Protein AF-A0A414AG74-F1 (afdb_monomer_lite)

Radius of gyration: 13.73 Å; chains: 1; bounding box: 25×28×42 Å

Organism: NCBI:txid208479

Foldseek 3Di:
DDPPVDDDCWDWAWDADPNDIDTQDTHNDPVVSVVSNVVLVVCSVDVSVVVSVVSVVVD

pLDDT: mean 80.66, std 13.58, range [40.12, 92.31]

Sequence (59 aa):
MHRQKGKSDTWIAYIYFQGKRFYLGSFADKQEAIKARETAENQIFGDFLKWYNERKSKK

Structure (mmCIF, N/CA/C/O backbone):
data_AF-A0A414AG74-F1
#
_entry.id   AF-A0A414AG74-F1
#
loop_
_atom_site.group_PDB
_atom_site.id
_atom_site.type_symbol
_atom_site.label_atom_id
_atom_site.label_alt_id
_atom_site.label_comp_id
_atom_site.label_asym_id
_atom_site.label_entity_id
_atom_site.label_seq_id
_atom_site.pdbx_PDB_ins_code
_atom_site.Cartn_x
_atom_site.Cartn_y
_atom_site.Cartn_z
_atom_site.occupancy
_atom_site.B_iso_or_equiv
_atom_site.auth_seq_id
_atom_site.auth_comp_id
_atom_site.auth_asym_id
_atom_site.auth_atom_id
_atom_site.pdbx_PDB_model_num
ATOM 1 N N . MET A 1 1 ? 5.017 19.514 -31.758 1.00 40.12 1 MET A N 1
ATOM 2 C CA . MET A 1 1 ? 4.521 18.227 -31.219 1.00 40.12 1 MET A CA 1
ATOM 3 C C . MET A 1 1 ? 5.201 17.967 -29.879 1.00 40.12 1 MET A C 1
ATOM 5 O O . MET A 1 1 ? 6.392 17.687 -29.863 1.00 40.12 1 MET A O 1
ATOM 9 N N . HIS A 1 2 ? 4.497 18.122 -28.754 1.00 49.66 2 HIS A N 1
ATOM 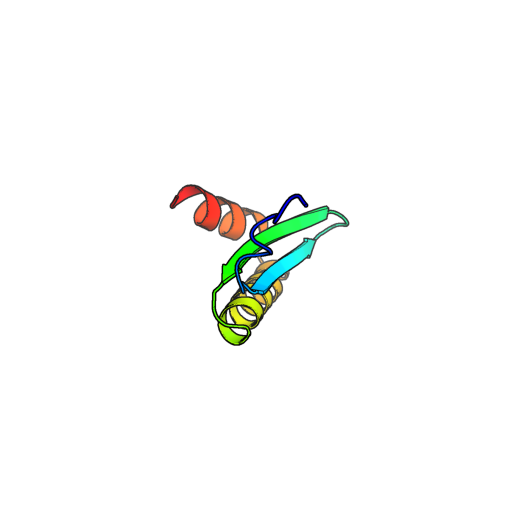10 C CA . HIS A 1 2 ? 5.060 17.802 -27.438 1.00 49.66 2 HIS A CA 1
ATOM 11 C C . HIS A 1 2 ? 5.097 16.281 -27.261 1.00 49.66 2 HIS A C 1
ATOM 13 O O . HIS A 1 2 ? 4.078 15.656 -26.978 1.00 49.66 2 HIS A O 1
ATOM 19 N N . ARG A 1 3 ? 6.274 15.672 -27.432 1.00 44.22 3 ARG A N 1
ATOM 20 C CA . ARG A 1 3 ? 6.522 14.293 -27.006 1.00 44.22 3 ARG A CA 1
ATOM 21 C C . ARG A 1 3 ? 6.610 14.294 -25.480 1.00 44.22 3 ARG A C 1
ATOM 23 O O . ARG A 1 3 ? 7.701 14.404 -24.928 1.00 44.22 3 ARG A O 1
ATOM 30 N N . GLN A 1 4 ? 5.476 14.185 -24.785 1.00 58.81 4 GLN A N 1
ATOM 31 C CA . GLN A 1 4 ? 5.519 13.690 -23.410 1.00 58.81 4 GLN A CA 1
ATOM 32 C C . GLN A 1 4 ? 6.085 12.274 -23.503 1.00 58.81 4 GLN A C 1
ATOM 34 O O . GLN A 1 4 ? 5.462 11.398 -24.101 1.00 58.81 4 GLN A O 1
ATOM 39 N N . LYS A 1 5 ? 7.315 12.078 -23.011 1.00 54.41 5 LYS A N 1
ATOM 40 C CA . LYS A 1 5 ? 7.903 10.753 -22.792 1.00 54.41 5 LYS A CA 1
ATOM 41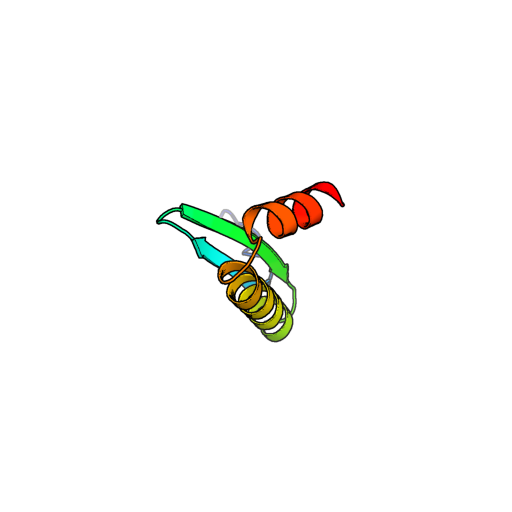 C C . LYS A 1 5 ? 6.896 9.994 -21.930 1.00 54.41 5 LYS A C 1
ATOM 43 O O . LYS A 1 5 ? 6.746 10.287 -20.747 1.00 54.41 5 LYS A O 1
ATOM 48 N N . GLY A 1 6 ? 6.107 9.159 -22.599 1.00 53.31 6 GLY A N 1
ATOM 49 C CA . GLY A 1 6 ? 4.963 8.483 -22.021 1.00 53.31 6 GLY A CA 1
ATOM 50 C C . GLY A 1 6 ? 5.407 7.632 -20.848 1.00 53.31 6 GLY A C 1
ATOM 51 O O . GLY A 1 6 ? 6.511 7.093 -20.876 1.00 53.31 6 GLY A O 1
ATOM 52 N N . LYS A 1 7 ? 4.536 7.602 -19.832 1.00 59.38 7 LYS A N 1
ATOM 53 C CA . LYS A 1 7 ? 4.397 6.570 -18.799 1.00 59.38 7 LYS A CA 1
ATOM 54 C C . LYS A 1 7 ? 5.560 5.583 -18.786 1.00 59.38 7 LYS A C 1
ATOM 56 O O . LYS A 1 7 ? 5.645 4.728 -19.661 1.00 59.38 7 LYS A O 1
ATOM 61 N N . SER A 1 8 ? 6.402 5.681 -17.762 1.00 61.31 8 SER A N 1
ATOM 62 C CA . SER A 1 8 ? 7.221 4.552 -17.334 1.00 61.31 8 SER A CA 1
ATOM 63 C C . SER A 1 8 ? 6.364 3.285 -17.413 1.00 61.31 8 SER A C 1
ATOM 65 O O . SER A 1 8 ? 5.251 3.294 -16.874 1.00 61.31 8 SER A O 1
ATOM 67 N N . ASP A 1 9 ? 6.835 2.268 -18.144 1.00 69.50 9 ASP A N 1
ATOM 68 C CA . ASP A 1 9 ? 6.174 0.971 -18.368 1.00 69.50 9 ASP A CA 1
ATOM 69 C C . ASP A 1 9 ? 6.124 0.216 -17.037 1.00 69.50 9 ASP A C 1
ATOM 71 O O . ASP A 1 9 ? 6.892 -0.689 -16.742 1.00 69.50 9 ASP A O 1
ATOM 75 N N . THR A 1 10 ? 5.334 0.770 -16.128 1.00 80.69 10 THR A N 1
ATOM 76 C CA . THR A 1 10 ? 5.374 0.471 -14.712 1.00 80.69 10 THR A CA 1
ATOM 77 C C . THR A 1 10 ? 3.960 0.240 -14.239 1.00 80.69 10 THR A C 1
ATOM 79 O O . THR A 1 10 ? 3.045 1.040 -14.453 1.00 80.69 10 THR A O 1
ATOM 82 N N . TRP A 1 11 ? 3.792 -0.891 -13.586 1.00 88.12 11 TRP A N 1
ATOM 83 C CA . TRP A 1 11 ? 2.572 -1.336 -12.965 1.00 88.12 11 TRP A CA 1
ATOM 84 C C . TRP A 1 11 ? 2.432 -0.657 -11.618 1.00 88.12 11 TRP A C 1
ATOM 86 O O . TRP A 1 11 ? 3.238 -0.848 -10.710 1.00 88.12 11 TRP A O 1
ATOM 96 N N . ILE A 1 12 ? 1.396 0.163 -11.489 1.00 87.94 12 ILE A N 1
ATOM 97 C CA . ILE A 1 12 ? 1.133 0.875 -10.248 1.00 87.94 12 ILE A CA 1
ATOM 98 C C . ILE A 1 12 ? 0.152 0.074 -9.401 1.00 87.94 12 ILE A C 1
ATOM 100 O O . ILE A 1 12 ? -0.958 -0.230 -9.840 1.00 87.94 12 ILE A O 1
ATOM 104 N N . ALA A 1 13 ? 0.547 -0.220 -8.166 1.00 90.50 13 ALA A N 1
ATOM 105 C CA . ALA A 1 13 ? -0.302 -0.885 -7.195 1.00 90.50 13 ALA A CA 1
ATOM 106 C C . ALA A 1 13 ? -1.026 0.144 -6.314 1.00 90.50 13 ALA A C 1
ATOM 108 O O . ALA A 1 13 ? -0.411 0.998 -5.664 1.00 90.50 13 ALA A O 1
ATOM 109 N N . TYR A 1 14 ? -2.350 0.023 -6.269 1.00 91.50 14 TYR A N 1
ATOM 110 C CA . TYR A 1 14 ? -3.231 0.793 -5.398 1.00 91.50 14 TYR A CA 1
ATOM 111 C C . TYR A 1 14 ? -4.131 -0.146 -4.606 1.00 91.50 14 TYR A C 1
ATOM 113 O O . TYR A 1 14 ? -4.473 -1.231 -5.076 1.00 91.50 14 TYR A O 1
ATOM 121 N N . ILE A 1 15 ? -4.564 0.316 -3.438 1.00 90.44 15 ILE A N 1
ATOM 122 C CA . ILE A 1 15 ? -5.589 -0.352 -2.641 1.00 90.44 15 ILE A CA 1
ATOM 123 C C . ILE A 1 15 ? -6.583 0.664 -2.092 1.00 90.44 15 ILE A C 1
ATOM 125 O O . ILE A 1 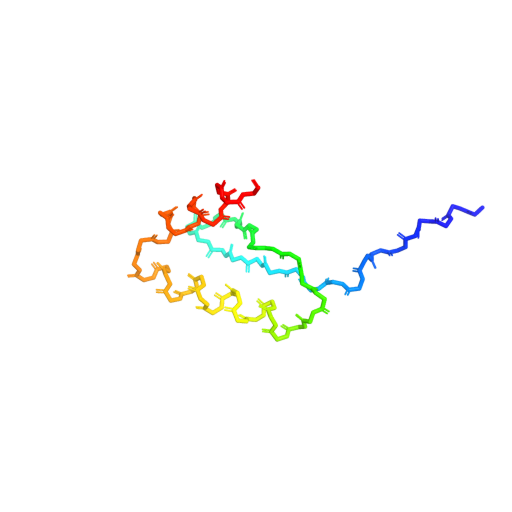15 ? -6.227 1.816 -1.830 1.00 90.44 15 ILE A O 1
ATOM 129 N N . TYR A 1 16 ? -7.833 0.241 -1.946 1.00 89.12 16 TYR A N 1
ATOM 130 C CA . TYR A 1 16 ? -8.883 1.036 -1.327 1.00 89.12 16 TYR A CA 1
ATOM 131 C C . TYR A 1 16 ? -9.146 0.491 0.069 1.00 89.12 16 TYR A C 1
ATOM 133 O O . TYR A 1 16 ? -9.538 -0.661 0.224 1.00 89.12 16 TYR A O 1
ATOM 141 N N . PHE A 1 17 ? -8.930 1.327 1.078 1.00 85.94 17 PHE A N 1
ATOM 142 C CA . PHE A 1 17 ? -9.203 1.002 2.471 1.00 85.94 17 PHE A CA 1
ATOM 143 C C . PHE A 1 17 ? -10.039 2.125 3.083 1.00 85.94 17 PHE A C 1
ATOM 145 O O . PHE A 1 17 ? -9.674 3.297 2.984 1.00 85.94 17 PHE A O 1
ATOM 152 N N . GLN A 1 18 ? -11.196 1.776 3.656 1.00 86.38 18 GLN A N 1
ATOM 153 C CA . GLN A 1 18 ? -12.157 2.726 4.242 1.00 86.38 18 GLN A CA 1
ATOM 154 C C . GLN A 1 18 ? -12.528 3.898 3.306 1.00 86.38 18 GLN A C 1
ATOM 156 O O . GLN A 1 18 ? -12.564 5.057 3.713 1.00 86.38 18 GLN A O 1
ATOM 161 N N . GLY A 1 19 ? -12.740 3.616 2.015 1.00 88.25 19 GLY A N 1
ATOM 162 C CA . GLY A 1 19 ? -13.080 4.637 1.013 1.00 88.25 19 GLY A CA 1
ATOM 163 C C . GLY A 1 19 ? -11.919 5.553 0.599 1.00 88.25 19 GLY A C 1
ATOM 164 O O . GLY A 1 19 ? -12.107 6.433 -0.239 1.00 88.25 19 GLY A O 1
ATOM 165 N N . LYS A 1 20 ? -10.707 5.347 1.133 1.00 88.94 20 LYS A N 1
ATOM 166 C CA . LYS A 1 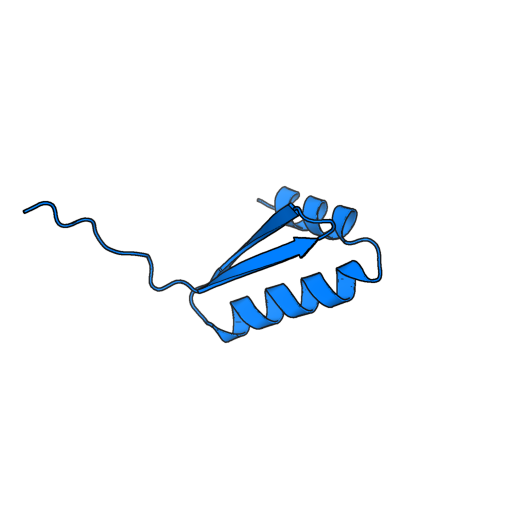20 ? -9.497 6.086 0.751 1.00 88.94 20 LYS A CA 1
ATOM 167 C C . LYS A 1 20 ? -8.585 5.223 -0.113 1.00 88.94 20 LYS A C 1
ATOM 169 O O . LYS A 1 20 ? -8.402 4.035 0.144 1.00 88.94 20 LYS A O 1
ATOM 174 N N . ARG A 1 21 ? -7.986 5.838 -1.136 1.00 90.19 21 ARG A N 1
ATOM 175 C CA . ARG A 1 21 ? -7.017 5.188 -2.027 1.00 90.19 21 ARG A CA 1
ATOM 176 C C . ARG A 1 21 ? -5.600 5.356 -1.482 1.00 90.19 21 ARG A C 1
ATOM 178 O O . ARG A 1 21 ? -5.121 6.481 -1.362 1.00 90.19 21 ARG A O 1
ATOM 185 N N . PHE A 1 22 ? -4.912 4.246 -1.244 1.00 90.31 22 PHE A N 1
ATOM 186 C CA . PHE A 1 22 ? -3.517 4.209 -0.811 1.00 90.31 22 PHE A CA 1
ATOM 187 C C . PHE A 1 22 ? -2.613 3.745 -1.957 1.00 90.31 22 PHE A C 1
ATOM 189 O O . PHE A 1 22 ? -2.909 2.773 -2.653 1.00 90.31 22 PHE A O 1
ATOM 196 N N . TYR A 1 23 ? -1.508 4.465 -2.166 1.00 90.56 23 TYR A N 1
ATOM 197 C CA . TYR A 1 23 ? -0.482 4.124 -3.154 1.00 90.56 23 TYR A CA 1
ATOM 198 C C . TYR A 1 23 ? 0.531 3.163 -2.541 1.00 90.56 23 TYR A C 1
ATOM 200 O O . TYR A 1 23 ? 1.177 3.524 -1.558 1.00 90.56 23 TYR A O 1
ATOM 208 N N . LEU A 1 24 ? 0.672 1.970 -3.122 1.00 89.38 24 LEU A N 1
ATOM 209 C CA . LEU A 1 24 ? 1.558 0.915 -2.623 1.00 89.38 24 LEU A CA 1
ATOM 210 C C . LEU A 1 24 ? 2.937 0.929 -3.299 1.00 89.38 24 LEU A C 1
ATOM 212 O O . LEU A 1 24 ? 3.914 0.469 -2.707 1.00 89.38 24 LEU A O 1
ATOM 216 N N . GLY A 1 25 ? 3.025 1.448 -4.525 1.00 88.25 25 GLY A N 1
ATOM 217 C CA . GLY A 1 25 ? 4.269 1.511 -5.290 1.00 88.25 25 GLY A CA 1
ATOM 218 C C . GLY A 1 25 ? 4.056 1.409 -6.798 1.00 88.25 25 GLY A C 1
ATOM 219 O O . GLY A 1 25 ? 2.960 1.096 -7.263 1.00 88.25 25 GLY A O 1
ATOM 220 N N . SER A 1 26 ? 5.129 1.661 -7.541 1.00 89.25 26 SER A N 1
ATOM 221 C CA . SER A 1 26 ? 5.242 1.480 -8.989 1.00 89.25 26 SER A CA 1
ATOM 222 C C . SER A 1 26 ? 6.302 0.417 -9.254 1.00 89.25 26 SER A C 1
ATOM 224 O O . SER A 1 26 ? 7.417 0.545 -8.751 1.00 89.25 26 SER A O 1
ATOM 226 N N . PHE A 1 27 ? 5.963 -0.600 -10.033 1.00 87.25 27 PHE A N 1
ATOM 227 C CA . PHE A 1 27 ? 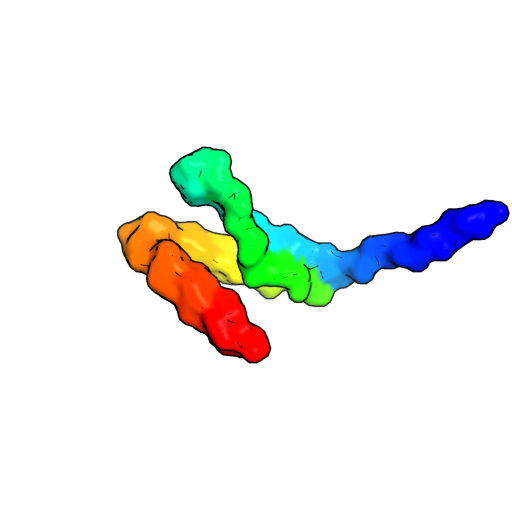6.797 -1.773 -10.295 1.00 87.25 27 PHE A CA 1
ATOM 228 C C . PHE A 1 27 ? 7.055 -1.904 -11.787 1.00 87.25 27 PHE A C 1
ATOM 230 O O . PHE A 1 27 ? 6.205 -1.497 -12.568 1.00 87.25 27 PHE A O 1
ATOM 237 N N . ALA A 1 28 ? 8.186 -2.468 -12.199 1.00 87.62 28 ALA A N 1
ATOM 238 C CA . ALA A 1 28 ? 8.401 -2.800 -13.609 1.00 87.62 28 ALA A CA 1
ATOM 239 C C . ALA A 1 28 ? 7.543 -4.009 -14.023 1.00 87.62 28 ALA A C 1
ATOM 241 O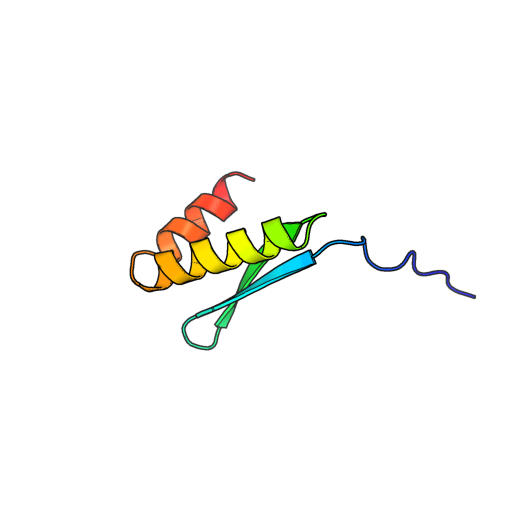 O . ALA A 1 28 ? 7.016 -4.049 -15.131 1.00 87.62 28 ALA A O 1
ATOM 242 N N . ASP A 1 29 ? 7.309 -4.936 -13.091 1.00 89.50 29 ASP A N 1
ATOM 243 C CA . ASP A 1 29 ? 6.574 -6.168 -13.339 1.00 89.50 29 ASP A CA 1
ATOM 244 C C . ASP A 1 29 ? 5.147 -6.153 -12.781 1.00 89.50 29 ASP A C 1
ATOM 246 O O . ASP A 1 29 ? 4.869 -5.758 -11.643 1.00 89.50 29 ASP A O 1
ATOM 250 N N . LYS A 1 30 ? 4.212 -6.681 -13.579 1.00 87.12 30 LYS A N 1
ATOM 251 C CA . LYS A 1 30 ? 2.801 -6.817 -13.188 1.00 87.12 30 LYS A CA 1
ATOM 252 C C . LYS A 1 30 ? 2.636 -7.702 -11.956 1.00 87.12 30 LYS A C 1
ATOM 254 O O . LYS A 1 30 ? 1.804 -7.411 -11.099 1.00 87.12 30 LYS A O 1
ATOM 259 N N . GLN A 1 31 ? 3.407 -8.785 -11.874 1.00 91.12 31 GLN A N 1
ATOM 260 C CA . GLN A 1 31 ? 3.313 -9.727 -10.759 1.00 91.12 31 GLN A CA 1
ATOM 261 C C . GLN A 1 31 ? 3.770 -9.104 -9.440 1.00 91.12 31 GLN A C 1
ATOM 263 O O . GLN A 1 31 ? 3.145 -9.347 -8.412 1.00 91.12 31 GLN A O 1
ATOM 268 N N . GLU A 1 32 ? 4.786 -8.240 -9.462 1.00 89.56 32 GLU A N 1
ATOM 269 C CA . GLU A 1 32 ? 5.206 -7.507 -8.267 1.00 89.56 32 GLU A CA 1
ATOM 270 C C . GLU A 1 32 ? 4.122 -6.537 -7.787 1.00 89.56 32 GLU A C 1
ATOM 272 O O . GLU A 1 32 ? 3.838 -6.466 -6.589 1.00 89.56 32 GLU A O 1
ATOM 277 N N . ALA A 1 33 ? 3.454 -5.846 -8.717 1.00 88.75 33 ALA A N 1
ATOM 278 C CA . ALA A 1 33 ? 2.328 -4.979 -8.385 1.00 88.75 33 ALA A CA 1
ATOM 279 C C . ALA A 1 33 ? 1.143 -5.757 -7.784 1.00 88.75 33 ALA A C 1
ATOM 281 O O . ALA A 1 33 ? 0.532 -5.287 -6.820 1.00 88.75 33 ALA A O 1
ATOM 282 N N . ILE A 1 34 ? 0.840 -6.951 -8.311 1.00 90.81 34 ILE A N 1
ATOM 283 C CA . ILE A 1 34 ? -0.195 -7.845 -7.766 1.00 90.81 34 ILE A CA 1
ATOM 284 C C . ILE A 1 34 ? 0.198 -8.307 -6.361 1.00 90.81 34 ILE A C 1
ATOM 286 O O . ILE A 1 34 ? -0.561 -8.082 -5.424 1.00 90.81 34 ILE A O 1
ATOM 290 N N . LYS A 1 35 ? 1.418 -8.820 -6.177 1.00 92.31 35 LYS A N 1
ATOM 291 C CA . LYS A 1 35 ? 1.913 -9.288 -4.875 1.00 92.31 35 LYS A CA 1
ATOM 292 C C . LYS A 1 35 ? 1.913 -8.180 -3.821 1.00 92.31 35 LYS A C 1
ATOM 294 O O . LYS A 1 35 ? 1.588 -8.414 -2.654 1.00 92.31 35 LYS A O 1
ATOM 299 N N . ALA A 1 36 ? 2.257 -6.951 -4.214 1.00 90.25 36 ALA A N 1
ATOM 300 C CA . ALA A 1 36 ? 2.195 -5.789 -3.335 1.00 90.25 36 ALA A CA 1
ATOM 301 C C . ALA A 1 36 ? 0.762 -5.482 -2.884 1.00 90.25 36 ALA A C 1
ATOM 303 O O . ALA A 1 36 ? 0.572 -5.098 -1.727 1.00 90.25 36 ALA A O 1
ATOM 304 N N . ARG A 1 37 ? -0.221 -5.660 -3.774 1.00 91.19 37 ARG A N 1
ATOM 305 C CA . ARG A 1 37 ? -1.644 -5.526 -3.460 1.00 91.19 37 ARG A CA 1
ATOM 306 C C . ARG A 1 37 ? -2.141 -6.671 -2.576 1.00 91.19 37 ARG A C 1
ATOM 308 O O . ARG A 1 37 ? -2.743 -6.376 -1.555 1.00 91.19 37 ARG A O 1
ATOM 315 N N . GLU A 1 38 ? -1.811 -7.923 -2.880 1.00 90.88 38 GLU A N 1
ATOM 316 C CA . GLU A 1 38 ? -2.200 -9.085 -2.062 1.00 90.88 38 GLU A CA 1
ATOM 317 C C . GLU A 1 38 ? -1.635 -8.991 -0.639 1.00 90.88 38 GLU A C 1
ATOM 319 O O . GLU A 1 38 ? -2.323 -9.253 0.344 1.00 90.88 38 GLU A O 1
ATOM 324 N N . THR A 1 39 ? -0.380 -8.550 -0.506 1.00 89.00 39 THR A N 1
ATOM 325 C CA . THR A 1 39 ? 0.222 -8.288 0.810 1.00 89.00 39 THR A CA 1
ATOM 326 C C . THR A 1 39 ? -0.557 -7.205 1.553 1.00 89.00 39 THR A C 1
ATOM 328 O O . THR A 1 39 ? -0.818 -7.345 2.742 1.00 89.00 39 THR A O 1
ATOM 331 N N . ALA A 1 40 ? -0.951 -6.135 0.859 1.00 87.94 40 ALA A N 1
ATOM 332 C CA . ALA A 1 40 ? -1.756 -5.074 1.449 1.00 87.94 40 ALA A CA 1
ATOM 333 C C . ALA A 1 40 ? -3.158 -5.566 1.854 1.00 87.94 40 ALA A C 1
ATOM 335 O O . ALA A 1 40 ? -3.618 -5.212 2.932 1.00 87.94 40 ALA A O 1
ATOM 336 N N . GLU A 1 41 ? -3.807 -6.411 1.047 1.00 87.12 41 GLU A N 1
ATOM 337 C CA . GLU A 1 41 ? -5.115 -7.017 1.342 1.00 87.12 41 GLU A CA 1
ATOM 338 C C . GLU A 1 41 ? -5.039 -7.951 2.562 1.00 87.12 41 GLU A C 1
ATOM 340 O O . GLU A 1 41 ? -5.873 -7.845 3.455 1.00 87.12 41 GLU A O 1
ATOM 345 N N . ASN A 1 42 ? -3.993 -8.775 2.683 1.00 86.94 42 ASN A N 1
ATOM 346 C CA . ASN A 1 42 ? -3.762 -9.595 3.881 1.00 86.94 42 ASN A CA 1
ATOM 347 C C . ASN A 1 42 ? -3.546 -8.744 5.143 1.00 86.94 42 ASN A C 1
ATOM 349 O O . ASN A 1 42 ? -4.030 -9.091 6.216 1.00 86.94 42 ASN A O 1
ATOM 353 N N . GLN A 1 43 ? -2.854 -7.609 5.016 1.00 83.19 43 GLN A N 1
ATOM 354 C CA . GLN A 1 43 ? -2.629 -6.686 6.131 1.00 83.19 43 GLN A CA 1
ATOM 355 C C . GLN A 1 43 ? -3.876 -5.856 6.475 1.00 83.19 43 GLN A C 1
ATOM 357 O O . GLN A 1 43 ? -3.982 -5.395 7.606 1.00 83.19 43 GLN A O 1
ATOM 362 N N . ILE A 1 44 ? -4.835 -5.674 5.551 1.00 80.06 44 ILE A N 1
ATOM 363 C CA . ILE A 1 44 ? -6.131 -5.003 5.813 1.00 80.06 44 ILE A CA 1
ATOM 364 C C . ILE A 1 44 ? -6.959 -5.748 6.854 1.00 80.06 44 ILE A C 1
ATOM 366 O O . ILE A 1 44 ? -7.650 -5.105 7.641 1.00 80.06 44 ILE A O 1
ATOM 370 N N . PHE A 1 45 ? -6.863 -7.075 6.894 1.00 71.94 45 PHE A N 1
ATOM 371 C CA . PHE A 1 45 ? -7.483 -7.872 7.952 1.00 71.94 45 PHE A CA 1
ATOM 372 C C . PHE A 1 45 ? -6.736 -7.767 9.300 1.00 71.94 45 PHE A C 1
ATOM 374 O O . PHE A 1 45 ? -7.232 -8.272 10.303 1.00 71.94 45 PHE A O 1
ATOM 381 N N . GLY A 1 46 ? -5.580 -7.090 9.337 1.00 73.12 46 GLY A N 1
ATOM 382 C CA . GLY A 1 46 ? -4.785 -6.783 10.530 1.00 73.12 46 GLY A CA 1
ATOM 383 C C . GLY A 1 46 ? -4.404 -5.293 10.621 1.00 73.12 46 GLY A C 1
ATOM 384 O O . GLY A 1 46 ? -5.220 -4.407 10.367 1.00 73.12 46 GLY A O 1
ATOM 385 N N . ASP A 1 47 ? -3.151 -4.991 10.977 1.00 83.31 47 ASP A N 1
ATOM 386 C CA . ASP A 1 47 ? -2.634 -3.627 11.192 1.00 83.31 47 ASP A CA 1
ATOM 387 C C . ASP A 1 47 ? -2.184 -2.905 9.896 1.00 83.31 47 ASP A C 1
ATOM 389 O O . ASP A 1 47 ? -1.062 -2.390 9.803 1.00 83.31 47 ASP A O 1
ATOM 393 N N . PHE A 1 48 ? -3.048 -2.818 8.876 1.00 83.56 48 PHE A N 1
ATOM 394 C CA . PHE A 1 48 ? -2.704 -2.214 7.573 1.00 83.56 48 PHE A CA 1
ATOM 395 C C . PHE A 1 48 ? -2.083 -0.818 7.675 1.00 83.56 48 PHE A C 1
ATOM 397 O O . PHE A 1 48 ? -1.099 -0.533 6.991 1.00 83.56 48 PHE A O 1
ATOM 404 N N . LEU A 1 49 ? -2.614 0.052 8.542 1.00 83.38 49 LEU A N 1
ATOM 405 C CA . LEU A 1 49 ? -2.080 1.406 8.726 1.00 83.38 49 LEU A CA 1
ATOM 406 C C . LEU A 1 49 ? -0.636 1.389 9.237 1.00 83.38 49 LEU A C 1
ATOM 408 O O . LEU A 1 49 ? 0.182 2.188 8.780 1.00 83.38 49 LEU A O 1
ATOM 412 N N . LYS A 1 50 ? -0.315 0.484 10.168 1.00 85.00 50 LYS A N 1
ATOM 413 C CA . LYS A 1 50 ? 1.033 0.351 10.726 1.00 85.00 50 LYS A CA 1
ATOM 414 C C . LYS A 1 50 ? 2.002 -0.122 9.648 1.00 85.00 50 LYS A C 1
ATOM 416 O O . LYS A 1 50 ? 2.975 0.572 9.365 1.00 85.00 50 LYS A O 1
ATOM 421 N N . TRP A 1 51 ? 1.657 -1.214 8.968 1.00 86.12 51 TRP A N 1
ATOM 422 C CA . TRP A 1 51 ? 2.453 -1.764 7.871 1.00 86.12 51 TRP A CA 1
ATOM 423 C C . TRP A 1 51 ? 2.674 -0.743 6.744 1.00 86.12 51 TRP A C 1
ATOM 425 O O . TRP A 1 51 ? 3.787 -0.591 6.236 1.00 86.12 51 TRP A O 1
ATOM 435 N N . TYR A 1 52 ? 1.628 0.000 6.367 1.00 85.94 52 TYR A N 1
ATOM 436 C CA . TYR A 1 52 ? 1.707 1.021 5.324 1.00 85.94 52 TYR A CA 1
ATOM 437 C C . TYR A 1 52 ? 2.669 2.152 5.704 1.00 85.94 52 TYR A C 1
ATOM 439 O O . TYR A 1 52 ? 3.500 2.566 4.891 1.00 85.94 52 TYR A O 1
ATOM 447 N N . ASN A 1 53 ? 2.588 2.629 6.949 1.00 85.44 53 ASN A N 1
ATOM 448 C CA . ASN A 1 53 ? 3.470 3.674 7.462 1.00 85.44 53 ASN A CA 1
ATOM 449 C C . ASN A 1 53 ? 4.928 3.205 7.546 1.00 85.44 53 ASN A C 1
ATOM 451 O O . ASN A 1 53 ? 5.821 3.933 7.115 1.00 85.44 53 ASN A O 1
ATOM 455 N N . GLU A 1 54 ? 5.181 1.982 8.018 1.00 85.69 54 GLU A N 1
ATOM 456 C CA . GLU A 1 54 ? 6.527 1.392 8.056 1.00 85.69 54 GLU A CA 1
ATOM 457 C C . GLU A 1 54 ? 7.129 1.261 6.653 1.00 85.69 54 GLU A C 1
ATOM 459 O O . GLU A 1 54 ? 8.284 1.627 6.424 1.00 85.69 54 GLU A O 1
ATOM 464 N N . ARG A 1 55 ? 6.329 0.806 5.683 1.00 83.62 55 ARG A N 1
ATOM 465 C CA . ARG A 1 55 ? 6.740 0.689 4.280 1.00 83.62 55 ARG A CA 1
ATOM 466 C C . ARG A 1 55 ? 7.062 2.045 3.649 1.00 83.62 55 ARG A C 1
ATOM 468 O O . ARG A 1 55 ? 7.988 2.132 2.850 1.00 83.62 55 ARG A O 1
ATOM 475 N N . LYS A 1 56 ? 6.317 3.098 3.997 1.00 78.94 56 LYS A N 1
ATOM 476 C CA . LYS A 1 56 ? 6.555 4.466 3.507 1.00 78.94 56 LYS A CA 1
ATOM 477 C C . LYS A 1 56 ? 7.770 5.128 4.170 1.00 78.94 56 LYS A C 1
ATOM 479 O O . LYS A 1 56 ? 8.413 5.960 3.539 1.00 78.94 56 LYS A O 1
ATOM 484 N N . SER A 1 57 ? 8.055 4.778 5.424 1.00 75.88 57 SER A N 1
ATOM 485 C CA . SER A 1 57 ? 9.148 5.347 6.224 1.00 75.88 57 SER A CA 1
ATOM 486 C C . SER A 1 57 ? 10.535 4.872 5.773 1.00 75.88 57 SER A C 1
ATOM 488 O O . SER A 1 57 ? 11.499 5.620 5.869 1.00 75.88 57 SER A O 1
ATOM 490 N N . LYS A 1 58 ? 10.646 3.665 5.201 1.00 59.84 58 LYS A N 1
ATOM 491 C CA . LYS A 1 58 ? 11.906 3.106 4.665 1.00 59.84 58 LYS A CA 1
ATOM 492 C C . LYS A 1 58 ? 12.363 3.717 3.326 1.00 59.84 58 LYS A C 1
ATOM 494 O O . LYS A 1 58 ? 12.995 3.022 2.533 1.00 59.84 58 LYS A O 1
ATOM 499 N N . LYS A 1 59 ? 11.987 4.962 3.035 1.00 49.88 59 LYS A N 1
ATOM 500 C CA . LYS A 1 59 ? 12.354 5.629 1.783 1.00 49.88 59 LYS A CA 1
ATOM 501 C C . LYS A 1 59 ? 13.756 6.218 1.846 1.00 49.88 59 LYS A C 1
ATOM 503 O O . LYS A 1 59 ? 14.093 6.782 2.907 1.00 49.88 59 LYS A O 1
#

InterPro domains:
  IPR016177 DNA-binding domain superfamily [SSF54171] (7-49)

Secondary structure (DSSP, 8-state):
--------S-EEEEEEETTEEEEEEEESSHHHHHHHHHHHHHHHTTTHHHHHHHHHHT-